Protein AF-A0A932SLL0-F1 (afdb_monomer_lite)

pLDDT: mean 91.58, std 8.5, range [48.88, 97.44]

Structure (mmCIF, N/CA/C/O backbone):
data_AF-A0A932SLL0-F1
#
_entry.id   AF-A0A932SLL0-F1
#
loop_
_atom_site.group_PDB
_atom_site.id
_atom_site.type_symbol
_atom_site.label_atom_id
_atom_site.label_alt_id
_atom_site.label_comp_id
_atom_site.label_asym_id
_atom_site.label_entity_id
_atom_site.label_seq_id
_atom_site.pdbx_PDB_ins_code
_atom_site.Cartn_x
_atom_site.Cartn_y
_atom_site.Cartn_z
_atom_site.occupancy
_atom_site.B_iso_or_equiv
_atom_site.auth_seq_id
_atom_site.auth_comp_id
_atom_site.auth_asym_id
_atom_site.auth_atom_id
_atom_site.pdbx_PDB_model_num
ATOM 1 N N . MET A 1 1 ? -1.793 -18.251 -21.801 1.00 64.12 1 MET A N 1
ATOM 2 C CA . MET A 1 1 ? -0.553 -17.831 -22.500 1.00 64.12 1 MET A CA 1
ATOM 3 C C . MET A 1 1 ? 0.608 -18.646 -21.960 1.00 64.12 1 MET A C 1
ATOM 5 O O . MET A 1 1 ? 0.693 -18.799 -20.747 1.00 64.12 1 MET A O 1
ATOM 9 N N . SER A 1 2 ? 1.471 -19.177 -22.825 1.00 87.88 2 SER A N 1
ATOM 10 C CA . SER A 1 2 ? 2.657 -19.931 -22.405 1.00 87.88 2 SER A CA 1
ATOM 11 C C . SER A 1 2 ? 3.683 -19.018 -21.710 1.00 87.88 2 SER A C 1
ATOM 13 O O . SER A 1 2 ? 3.736 -17.812 -21.970 1.00 87.88 2 SER A O 1
ATOM 15 N N . ALA A 1 3 ? 4.497 -19.580 -20.809 1.00 84.44 3 ALA A N 1
ATOM 16 C CA . ALA A 1 3 ? 5.583 -18.865 -20.128 1.00 84.44 3 ALA A CA 1
ATOM 17 C C . ALA A 1 3 ? 6.512 -18.076 -2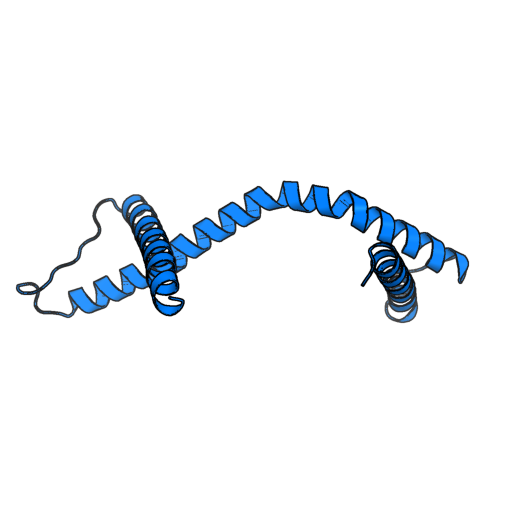1.083 1.00 84.44 3 ALA A C 1
ATOM 19 O O . ALA A 1 3 ? 6.737 -16.892 -20.814 1.00 84.44 3 ALA A O 1
ATOM 20 N N . PRO A 1 4 ? 6.982 -18.638 -22.219 1.00 86.81 4 PRO A N 1
ATOM 21 C CA . PRO A 1 4 ? 7.807 -17.890 -23.171 1.00 86.81 4 PRO A CA 1
ATOM 22 C C . PRO A 1 4 ? 7.065 -16.709 -23.809 1.00 86.81 4 PRO A C 1
ATOM 24 O O . PRO A 1 4 ? 7.617 -15.613 -23.884 1.00 86.81 4 PRO A O 1
ATOM 27 N N . ALA A 1 5 ? 5.789 -16.872 -24.180 1.00 90.81 5 ALA A N 1
ATOM 28 C CA . ALA A 1 5 ? 5.002 -15.783 -24.762 1.00 90.81 5 ALA A CA 1
ATOM 29 C C . ALA A 1 5 ? 4.865 -14.591 -23.799 1.00 90.81 5 ALA A C 1
ATOM 31 O O . ALA A 1 5 ? 4.949 -13.438 -24.215 1.00 90.81 5 ALA A O 1
ATOM 32 N N . ARG A 1 6 ? 4.723 -14.847 -22.490 1.00 89.56 6 ARG A N 1
ATOM 33 C CA . ARG A 1 6 ? 4.656 -13.784 -21.472 1.00 89.56 6 ARG A CA 1
ATOM 34 C C . ARG A 1 6 ? 5.964 -12.989 -21.374 1.00 89.56 6 ARG A C 1
ATOM 36 O O . ARG A 1 6 ? 5.909 -11.780 -21.154 1.00 89.56 6 ARG A O 1
ATOM 43 N N . ILE A 1 7 ? 7.116 -13.646 -21.514 1.00 90.38 7 ILE A N 1
ATOM 44 C CA . ILE A 1 7 ? 8.428 -12.979 -21.475 1.00 90.38 7 ILE A CA 1
ATOM 45 C C . ILE A 1 7 ? 8.608 -12.105 -22.715 1.00 90.38 7 ILE A C 1
ATOM 47 O O . ILE A 1 7 ? 8.979 -10.944 -22.575 1.00 90.38 7 ILE A O 1
ATOM 51 N N . ILE A 1 8 ? 8.262 -12.620 -23.897 1.00 93.19 8 ILE A N 1
ATOM 52 C CA . ILE A 1 8 ? 8.356 -11.869 -25.157 1.00 93.19 8 ILE A CA 1
ATOM 53 C C . ILE A 1 8 ? 7.465 -10.625 -25.115 1.00 93.19 8 ILE A C 1
ATOM 55 O O . ILE A 1 8 ? 7.927 -9.534 -25.433 1.00 93.19 8 ILE A O 1
ATOM 59 N N . VAL A 1 9 ? 6.217 -10.751 -24.652 1.00 94.25 9 VAL A N 1
ATOM 60 C CA . VAL A 1 9 ? 5.311 -9.598 -24.523 1.00 94.25 9 VAL A CA 1
ATOM 61 C C . VAL A 1 9 ? 5.888 -8.550 -23.571 1.00 94.25 9 VAL A C 1
ATOM 63 O O . VAL A 1 9 ? 5.908 -7.371 -23.906 1.00 94.25 9 VAL A O 1
ATOM 66 N N . ARG A 1 10 ? 6.409 -8.955 -22.405 1.00 93.06 10 ARG A N 1
ATOM 67 C CA . ARG A 1 10 ? 7.053 -8.018 -21.466 1.00 93.06 10 ARG A CA 1
ATOM 68 C C . ARG A 1 10 ? 8.269 -7.335 -22.075 1.00 93.06 10 ARG A C 1
ATOM 70 O O . ARG A 1 10 ? 8.453 -6.145 -21.855 1.00 93.06 10 ARG A O 1
ATOM 77 N N . PHE A 1 11 ? 9.069 -8.081 -22.826 1.00 95.81 11 PHE A N 1
ATOM 78 C CA . PHE A 1 11 ? 10.222 -7.545 -23.524 1.00 95.81 11 PHE A CA 1
ATOM 79 C C . PHE A 1 11 ? 9.823 -6.473 -24.534 1.00 95.81 11 PHE A C 1
ATOM 81 O O . PHE A 1 11 ? 10.298 -5.345 -24.432 1.00 95.81 11 PHE A O 1
ATOM 88 N N . VAL A 1 12 ? 8.888 -6.784 -25.431 1.00 96.69 12 VAL A N 1
ATOM 89 C CA . VAL A 1 12 ? 8.387 -5.824 -26.423 1.00 96.69 12 VAL A CA 1
ATOM 90 C C . VAL A 1 12 ? 7.804 -4.588 -25.736 1.00 96.69 12 VAL A C 1
ATOM 92 O O . VAL A 1 12 ? 8.129 -3.470 -26.124 1.00 96.69 12 VAL A O 1
ATOM 95 N N . LEU A 1 13 ? 7.017 -4.765 -24.670 1.00 96.88 13 LEU A N 1
ATOM 96 C CA . LEU A 1 13 ? 6.471 -3.646 -23.897 1.00 96.88 13 LEU A CA 1
ATOM 97 C C . LEU A 1 13 ? 7.564 -2.782 -23.257 1.00 96.88 13 LEU A C 1
ATOM 99 O O . LEU A 1 13 ? 7.445 -1.564 -23.287 1.00 96.88 13 LEU A O 1
ATOM 103 N N . ASN A 1 14 ? 8.632 -3.374 -22.714 1.00 96.75 14 ASN A N 1
ATOM 104 C CA . ASN A 1 14 ? 9.741 -2.609 -22.138 1.00 96.75 14 ASN A CA 1
ATOM 105 C C . ASN A 1 14 ? 10.535 -1.856 -23.213 1.00 96.75 14 ASN A C 1
ATOM 107 O O . ASN A 1 14 ? 10.916 -0.714 -22.984 1.00 96.75 14 ASN A O 1
ATOM 111 N N . VAL A 1 15 ? 10.755 -2.450 -24.390 1.00 96.50 15 VAL A N 1
ATOM 112 C CA . VAL A 1 15 ? 11.400 -1.756 -25.521 1.00 96.50 15 VAL A CA 1
ATOM 113 C C . VAL A 1 15 ? 10.553 -0.562 -25.969 1.00 96.50 15 VAL A C 1
ATOM 115 O O . VAL A 1 15 ? 11.075 0.545 -26.094 1.00 96.50 15 VAL A O 1
ATOM 118 N N . LEU A 1 16 ? 9.241 -0.760 -26.146 1.00 96.81 16 LEU A N 1
ATOM 119 C CA . LEU A 1 16 ? 8.307 0.312 -26.505 1.00 96.81 16 LEU A CA 1
ATOM 120 C C . LEU A 1 16 ? 8.218 1.392 -25.422 1.00 96.81 16 LEU A C 1
ATOM 122 O O . LEU A 1 16 ? 8.128 2.569 -25.753 1.00 96.81 16 LEU A O 1
ATOM 126 N N . LEU A 1 17 ? 8.278 1.009 -24.144 1.00 96.06 17 LEU A N 1
ATOM 127 C CA . LEU A 1 17 ? 8.314 1.944 -23.022 1.00 96.06 17 LEU A CA 1
ATOM 128 C C . LEU A 1 17 ? 9.556 2.836 -23.099 1.00 96.06 17 LEU A C 1
ATOM 130 O O . LEU A 1 17 ? 9.419 4.050 -23.048 1.00 96.06 17 LEU A O 1
ATOM 134 N N . VAL A 1 18 ? 10.753 2.260 -23.247 1.00 96.19 18 VAL A N 1
ATOM 135 C CA . VAL A 1 18 ? 12.001 3.044 -23.315 1.00 96.19 18 VAL A CA 1
ATOM 136 C C . VAL A 1 18 ? 11.995 3.955 -24.541 1.00 96.19 18 VAL A C 1
ATOM 138 O O . VAL A 1 18 ? 12.357 5.123 -24.430 1.00 96.19 18 VAL A O 1
ATOM 141 N N . TRP A 1 19 ? 11.533 3.454 -25.688 1.00 95.94 19 TRP A N 1
ATOM 142 C CA . TRP A 1 19 ? 11.372 4.267 -26.892 1.00 95.94 19 TRP A CA 1
ATOM 143 C C . TRP A 1 19 ? 10.388 5.429 -26.681 1.00 95.94 19 TRP A C 1
ATOM 145 O O . TRP A 1 19 ? 10.702 6.571 -27.015 1.00 95.94 19 TRP A O 1
ATOM 155 N N . GLY A 1 20 ? 9.229 5.165 -26.072 1.00 95.81 20 GLY A N 1
ATOM 156 C CA . GLY A 1 20 ? 8.228 6.186 -25.768 1.00 95.81 20 GLY A CA 1
ATOM 157 C C . GLY A 1 20 ? 8.739 7.226 -24.771 1.00 95.81 20 GLY A C 1
ATOM 158 O O . GLY A 1 20 ? 8.551 8.420 -24.987 1.00 95.81 20 GLY A O 1
ATOM 159 N N . LEU A 1 21 ? 9.444 6.794 -23.723 1.00 96.06 21 LEU A N 1
ATOM 160 C CA . LEU A 1 21 ? 10.072 7.693 -22.754 1.00 96.06 21 LEU A CA 1
ATOM 161 C C . LEU A 1 21 ? 11.120 8.585 -23.424 1.00 96.06 21 LEU A C 1
ATOM 163 O O . LEU A 1 21 ? 11.087 9.792 -23.229 1.00 96.06 21 LEU A O 1
ATOM 167 N N . ALA A 1 22 ? 11.990 8.026 -24.265 1.00 95.31 22 ALA A N 1
ATOM 168 C CA . ALA A 1 22 ? 12.998 8.815 -24.968 1.00 95.31 22 ALA A CA 1
ATOM 169 C C . ALA A 1 22 ? 12.397 9.792 -25.994 1.00 95.31 22 ALA A C 1
ATOM 171 O O . ALA A 1 22 ? 12.966 10.849 -26.249 1.00 95.31 22 ALA A O 1
ATOM 172 N N . THR A 1 23 ? 11.248 9.449 -26.585 1.00 93.88 23 THR A N 1
ATOM 173 C CA . THR A 1 23 ? 10.606 10.268 -27.626 1.00 93.88 23 THR A CA 1
ATOM 174 C C . THR A 1 23 ? 9.758 11.396 -27.040 1.00 93.88 23 THR A C 1
ATOM 176 O O . THR A 1 23 ? 9.804 12.515 -27.539 1.00 93.88 23 THR A O 1
ATOM 179 N N . TYR A 1 24 ? 8.964 11.112 -26.004 1.00 95.44 24 TYR A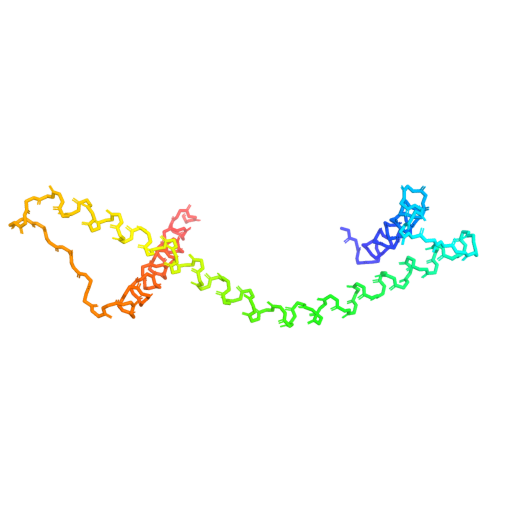 N 1
ATOM 180 C CA . TYR A 1 24 ? 8.003 12.074 -25.448 1.00 95.44 24 TYR A CA 1
ATOM 181 C C . TYR A 1 24 ? 8.508 12.782 -24.187 1.00 95.44 24 TYR A C 1
ATOM 183 O O . TYR A 1 24 ? 7.997 13.846 -23.849 1.00 95.44 24 TYR A O 1
ATOM 191 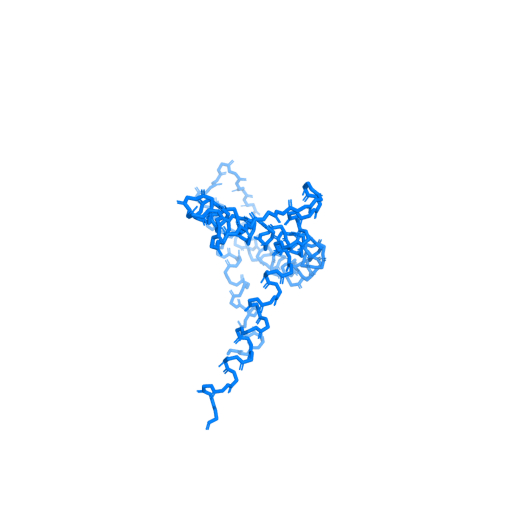N N . LEU A 1 25 ? 9.478 12.199 -23.478 1.00 95.06 25 LEU A N 1
ATOM 192 C CA . LEU A 1 25 ? 10.078 12.737 -22.253 1.00 95.06 25 LEU A CA 1
ATOM 193 C C . LEU A 1 25 ? 11.590 12.945 -22.460 1.00 95.06 25 LEU A C 1
ATOM 195 O O . LEU A 1 25 ? 12.402 12.599 -21.599 1.00 95.06 25 LEU A O 1
ATOM 199 N N . SER A 1 26 ? 11.971 13.524 -23.603 1.00 89.62 26 SER A N 1
ATOM 200 C CA . SER A 1 26 ? 13.372 13.756 -23.985 1.00 89.62 26 SER A CA 1
ATOM 201 C C . SER A 1 26 ? 14.154 14.613 -22.984 1.00 89.62 26 SER A C 1
ATOM 203 O O . SER A 1 26 ? 15.372 14.487 -22.897 1.00 89.62 26 SER A O 1
ATOM 205 N N . ASP A 1 27 ? 13.462 15.436 -22.192 1.00 93.88 27 ASP A N 1
ATOM 206 C CA . ASP A 1 27 ? 14.065 16.248 -21.126 1.00 93.88 27 ASP A CA 1
ATOM 207 C C . ASP A 1 27 ? 14.539 15.406 -19.926 1.00 93.88 27 ASP A C 1
ATOM 209 O O . ASP A 1 27 ? 15.374 15.852 -19.140 1.00 93.88 27 ASP A O 1
ATOM 213 N N . TYR A 1 28 ? 14.012 14.186 -19.773 1.00 93.00 28 TYR A N 1
ATOM 214 C CA . TYR A 1 28 ? 14.291 13.296 -18.640 1.00 93.00 28 TYR A CA 1
ATOM 215 C C . TYR A 1 28 ? 15.035 12.023 -19.041 1.00 93.00 28 TYR A C 1
ATOM 217 O O . TYR A 1 28 ? 15.763 11.456 -18.225 1.00 93.00 28 TYR A O 1
ATOM 225 N N . VAL A 1 29 ? 14.829 11.537 -20.267 1.00 92.12 29 VAL A N 1
ATOM 226 C CA . VAL A 1 29 ? 15.396 10.276 -20.750 1.00 92.12 29 VAL A CA 1
ATOM 227 C C . VAL A 1 29 ? 15.987 10.485 -22.136 1.00 92.12 29 VAL A C 1
ATOM 229 O O . VAL A 1 29 ? 15.261 10.649 -23.112 1.00 92.12 29 VAL A O 1
ATOM 232 N N . SER A 1 30 ? 17.312 10.407 -22.234 1.00 92.75 30 SER A N 1
ATOM 233 C CA . SER A 1 30 ? 18.027 10.333 -23.506 1.00 92.75 30 SER A CA 1
ATOM 234 C C . SER A 1 30 ? 18.570 8.921 -23.720 1.00 92.75 30 SER A C 1
ATOM 236 O O . SER A 1 30 ? 19.057 8.265 -22.798 1.00 92.75 30 SER A O 1
ATOM 238 N N . VAL A 1 31 ? 18.448 8.422 -24.951 1.00 93.06 31 VAL A N 1
ATOM 239 C CA . VAL A 1 31 ? 18.968 7.110 -25.348 1.00 93.06 31 VAL A CA 1
ATOM 240 C C . VAL A 1 31 ? 19.797 7.281 -26.611 1.00 93.06 31 VAL A C 1
ATOM 242 O O . VAL A 1 31 ? 19.278 7.636 -27.668 1.00 93.06 31 VAL A O 1
ATOM 245 N N . GLU A 1 32 ? 21.091 7.007 -26.494 1.00 91.69 32 GLU A N 1
ATOM 246 C CA . GLU A 1 32 ? 22.051 7.073 -27.594 1.00 91.69 32 GLU A CA 1
ATOM 247 C C . GLU A 1 32 ? 22.373 5.666 -28.113 1.00 91.69 32 GLU A C 1
ATOM 249 O O . GLU A 1 32 ? 22.374 4.696 -27.356 1.00 91.69 32 GLU A O 1
ATOM 254 N N . GLY A 1 33 ? 22.646 5.538 -29.416 1.00 89.44 33 GLY A N 1
ATOM 255 C CA . GLY A 1 33 ? 22.927 4.242 -30.060 1.00 89.44 33 GLY A CA 1
ATOM 256 C C . GLY A 1 33 ? 21.772 3.656 -30.885 1.00 89.44 33 GLY A C 1
ATOM 257 O O . GLY A 1 33 ? 21.824 2.492 -31.288 1.00 89.44 33 GLY A O 1
ATOM 258 N N . GLY A 1 34 ? 20.736 4.453 -31.168 1.00 91.38 34 GLY A N 1
ATOM 259 C CA . GLY A 1 34 ? 19.653 4.103 -32.092 1.00 91.38 34 GLY A CA 1
ATOM 260 C C . GLY A 1 34 ? 18.790 2.924 -31.627 1.00 91.38 34 GLY A C 1
ATOM 261 O O . GLY A 1 34 ? 18.626 2.677 -30.434 1.00 91.38 34 GLY A O 1
ATOM 262 N N . TRP A 1 35 ? 18.229 2.172 -32.580 1.00 92.38 35 TRP A N 1
ATOM 263 C CA . TRP A 1 35 ? 17.310 1.060 -32.290 1.00 92.38 35 TRP A CA 1
ATOM 264 C C . TRP A 1 35 ? 17.922 -0.054 -31.436 1.00 92.38 35 TRP A C 1
ATOM 266 O O . TRP A 1 35 ? 17.233 -0.630 -30.593 1.00 92.38 35 TRP A O 1
ATOM 276 N N . THR A 1 36 ? 19.220 -0.319 -31.591 1.00 95.44 36 THR A N 1
ATOM 277 C CA . THR A 1 36 ? 19.929 -1.330 -30.798 1.00 95.44 36 THR A CA 1
ATOM 278 C C . THR A 1 36 ? 19.919 -0.987 -29.308 1.00 95.44 36 THR A C 1
ATOM 280 O O . THR A 1 36 ? 19.714 -1.875 -28.482 1.00 95.44 36 THR A O 1
ATOM 283 N N . ALA A 1 37 ? 20.062 0.294 -28.951 1.00 95.56 37 ALA A N 1
ATOM 284 C CA . ALA A 1 37 ? 20.039 0.730 -27.558 1.00 95.56 37 ALA A CA 1
ATOM 285 C C . ALA A 1 37 ? 18.678 0.461 -26.895 1.00 95.56 37 ALA A C 1
ATOM 287 O O . ALA A 1 37 ? 18.629 -0.094 -25.797 1.00 95.56 37 ALA A O 1
ATOM 288 N N . PHE A 1 38 ? 17.567 0.739 -27.586 1.00 95.44 38 PHE A N 1
ATOM 289 C CA . PHE A 1 38 ? 16.219 0.448 -27.078 1.00 95.44 38 PHE A CA 1
ATOM 290 C C . PHE A 1 38 ? 15.996 -1.047 -26.824 1.00 95.44 38 PHE A C 1
ATOM 292 O O . PHE A 1 38 ? 15.439 -1.424 -25.792 1.00 95.44 38 PHE A O 1
ATOM 299 N N . VAL A 1 39 ? 16.467 -1.902 -27.735 1.00 96.56 39 VAL A N 1
ATOM 300 C CA . VAL A 1 39 ? 16.384 -3.367 -27.614 1.00 96.56 39 VAL A CA 1
ATOM 301 C C . VAL A 1 39 ? 17.194 -3.858 -26.412 1.00 96.56 39 VAL A C 1
ATOM 303 O O . VAL A 1 39 ? 16.679 -4.628 -25.600 1.00 96.56 39 VAL A O 1
ATOM 306 N N . VAL A 1 40 ? 18.436 -3.390 -26.255 1.00 96.94 40 VAL A N 1
ATOM 307 C CA . VAL A 1 40 ? 19.314 -3.792 -25.144 1.00 96.94 40 VAL A CA 1
ATOM 308 C C . VAL A 1 40 ? 18.757 -3.319 -23.801 1.00 96.94 40 VAL A C 1
ATOM 310 O O . VAL A 1 40 ? 18.631 -4.124 -22.877 1.00 96.94 40 VAL A O 1
ATOM 313 N N . ILE A 1 41 ? 18.357 -2.050 -23.687 1.00 96.50 41 ILE A N 1
ATOM 314 C CA . ILE A 1 41 ? 17.787 -1.507 -22.445 1.00 96.50 41 ILE A CA 1
ATOM 315 C C . ILE A 1 41 ? 16.469 -2.216 -22.115 1.00 96.50 41 ILE A C 1
ATOM 317 O O . ILE A 1 41 ? 16.264 -2.629 -20.974 1.00 96.50 41 ILE A O 1
ATOM 321 N N . GLY A 1 42 ? 15.596 -2.447 -23.100 1.00 96.12 42 GLY A N 1
ATOM 322 C CA . GLY A 1 42 ? 14.361 -3.206 -22.900 1.00 96.12 42 GLY A CA 1
ATOM 323 C C . GLY A 1 42 ? 14.609 -4.653 -22.448 1.00 96.12 42 GLY A C 1
ATOM 324 O O . GLY A 1 42 ? 13.875 -5.170 -21.598 1.00 96.12 42 GLY A O 1
ATOM 325 N N . ALA A 1 43 ? 15.670 -5.302 -22.940 1.00 96.06 43 ALA A N 1
ATOM 326 C CA . ALA A 1 43 ? 16.078 -6.640 -22.501 1.00 96.06 43 ALA A CA 1
ATOM 327 C C . ALA A 1 43 ? 16.549 -6.615 -21.046 1.00 96.06 43 ALA A C 1
ATOM 329 O O . ALA A 1 43 ? 16.071 -7.411 -20.232 1.00 96.06 43 ALA A O 1
ATOM 330 N N . LEU A 1 44 ? 17.414 -5.657 -20.701 1.00 96.12 44 LEU A N 1
ATOM 331 C CA . LEU A 1 44 ? 17.895 -5.454 -19.337 1.00 96.12 44 LEU A CA 1
ATOM 332 C C . LEU A 1 44 ? 16.737 -5.184 -18.378 1.00 96.12 44 LEU A C 1
ATOM 334 O O . LEU A 1 44 ? 16.633 -5.868 -17.367 1.00 96.12 44 LEU A O 1
ATOM 338 N N . LEU A 1 45 ? 15.807 -4.286 -18.712 1.00 95.62 45 LEU A N 1
ATOM 339 C CA . LEU A 1 45 ? 14.618 -4.025 -17.892 1.00 95.62 45 LEU A CA 1
ATOM 340 C C . LEU A 1 45 ? 13.757 -5.276 -17.705 1.00 95.62 45 LEU A C 1
ATOM 342 O O . LEU A 1 45 ? 13.226 -5.515 -16.620 1.00 95.62 45 LEU A O 1
ATOM 346 N N . THR A 1 46 ? 13.631 -6.107 -18.738 1.00 95.31 46 THR A N 1
ATOM 347 C CA . THR A 1 46 ? 12.875 -7.364 -18.649 1.00 95.31 46 THR A CA 1
ATOM 348 C C . THR A 1 46 ? 13.544 -8.356 -17.705 1.00 95.31 46 THR A C 1
ATOM 350 O O . THR A 1 46 ? 12.860 -8.952 -16.869 1.00 95.31 46 THR A O 1
ATOM 353 N N . LEU A 1 47 ? 14.869 -8.494 -17.791 1.00 94.81 47 LEU A N 1
ATOM 354 C CA . LEU A 1 47 ? 15.664 -9.337 -16.897 1.00 94.81 47 LEU A CA 1
ATOM 355 C C . LEU A 1 47 ? 15.638 -8.813 -15.459 1.00 94.81 47 LEU A C 1
ATOM 357 O O . LEU A 1 47 ? 15.355 -9.575 -14.535 1.00 94.81 47 LEU A O 1
ATOM 361 N N . MET A 1 48 ? 15.844 -7.509 -15.268 1.00 93.69 48 MET A N 1
ATOM 362 C CA . MET A 1 48 ? 15.760 -6.864 -13.959 1.00 93.69 48 MET A CA 1
ATOM 363 C C . MET A 1 48 ? 14.381 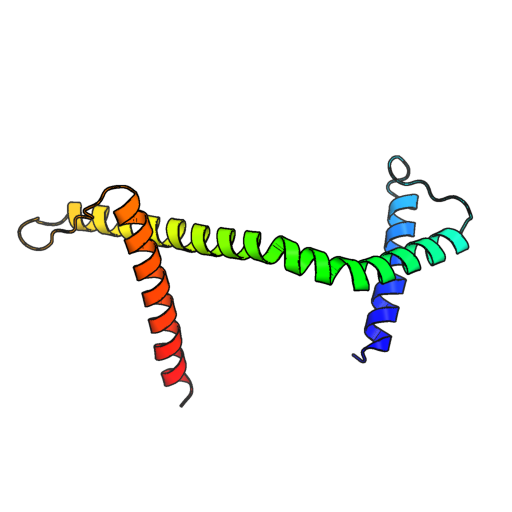-7.085 -13.343 1.00 93.69 48 MET A C 1
ATOM 365 O O . MET A 1 48 ? 14.282 -7.517 -12.202 1.00 93.69 48 MET A O 1
ATOM 369 N N . ASN A 1 49 ? 13.300 -6.926 -14.102 1.00 92.38 49 ASN A N 1
ATOM 370 C CA . ASN A 1 49 ? 11.954 -7.191 -13.596 1.00 92.38 49 ASN A CA 1
ATOM 371 C C . ASN A 1 49 ? 11.695 -8.670 -13.272 1.00 92.38 49 ASN A C 1
ATOM 373 O O . ASN A 1 49 ? 10.855 -8.963 -12.420 1.00 92.38 49 ASN A O 1
ATOM 377 N N . ALA A 1 50 ? 12.378 -9.607 -13.927 1.00 90.69 50 ALA A N 1
ATOM 378 C CA . ALA A 1 50 ? 12.270 -11.027 -13.605 1.00 90.69 50 ALA A CA 1
ATOM 379 C C . ALA A 1 50 ? 13.020 -11.389 -12.311 1.00 90.69 50 ALA A C 1
ATOM 381 O O . ALA A 1 50 ? 12.522 -12.209 -11.544 1.00 90.69 50 ALA A O 1
ATOM 382 N N . ILE A 1 51 ? 14.171 -10.758 -12.055 1.00 91.81 51 ILE A N 1
ATOM 383 C CA . ILE A 1 51 ? 15.078 -11.100 -10.944 1.00 91.81 51 ILE A CA 1
ATOM 384 C C . ILE A 1 51 ? 14.834 -10.225 -9.706 1.00 91.81 51 ILE A C 1
ATOM 386 O O . ILE A 1 51 ? 14.713 -10.725 -8.590 1.00 91.81 51 ILE A O 1
ATOM 390 N N . VAL A 1 52 ? 14.731 -8.910 -9.895 1.00 92.75 52 VAL A N 1
ATOM 391 C CA . VAL A 1 52 ? 14.627 -7.914 -8.820 1.00 92.75 52 VAL A CA 1
ATOM 392 C C . VAL A 1 52 ? 13.223 -7.891 -8.224 1.00 92.75 52 VAL A C 1
ATOM 394 O O . VAL A 1 52 ? 13.066 -7.744 -7.015 1.00 92.75 52 VAL A O 1
ATOM 397 N N . ARG A 1 53 ? 12.171 -8.078 -9.033 1.00 89.62 53 ARG A N 1
ATOM 398 C CA . ARG A 1 53 ? 10.783 -8.000 -8.543 1.00 89.62 53 ARG A CA 1
ATOM 399 C C . ARG A 1 53 ? 10.445 -9.041 -7.462 1.00 89.62 53 ARG A C 1
ATOM 401 O O . ARG A 1 53 ? 9.783 -8.656 -6.495 1.00 89.62 53 ARG A O 1
ATOM 408 N N . PRO A 1 54 ? 10.867 -10.317 -7.563 1.00 88.12 54 PRO A N 1
ATOM 409 C CA . PRO A 1 54 ? 10.745 -11.274 -6.462 1.00 88.12 54 PRO A CA 1
ATOM 410 C C . PRO A 1 54 ? 11.418 -10.793 -5.171 1.00 88.12 54 PRO A C 1
ATOM 412 O O . PRO A 1 54 ? 10.797 -10.837 -4.111 1.00 88.12 54 PRO A O 1
ATOM 415 N N . LEU A 1 55 ? 12.638 -10.255 -5.267 1.00 92.00 55 LEU A N 1
ATOM 416 C CA . LEU A 1 55 ? 13.384 -9.749 -4.112 1.00 92.00 55 LEU A CA 1
ATOM 417 C C . LEU A 1 55 ? 12.688 -8.543 -3.468 1.00 92.00 55 LEU A C 1
ATOM 419 O O . LEU A 1 55 ? 12.479 -8.519 -2.258 1.00 92.00 55 LEU A O 1
ATOM 423 N N . LEU A 1 56 ? 12.241 -7.580 -4.276 1.00 91.06 56 LEU A N 1
ATOM 424 C CA . LEU A 1 56 ? 11.455 -6.443 -3.792 1.00 91.06 56 LEU A CA 1
ATOM 425 C C . LEU A 1 56 ? 10.148 -6.894 -3.142 1.00 91.06 56 LEU A C 1
ATOM 427 O O . LEU A 1 56 ? 9.715 -6.305 -2.158 1.00 91.06 56 LEU A O 1
ATOM 431 N N . THR A 1 57 ? 9.512 -7.946 -3.660 1.00 90.50 57 THR A N 1
ATOM 432 C CA . THR A 1 57 ? 8.292 -8.492 -3.048 1.00 90.50 57 THR A CA 1
ATOM 433 C C . THR A 1 57 ? 8.586 -9.057 -1.661 1.00 90.50 57 THR A C 1
ATOM 435 O O . THR A 1 57 ? 7.806 -8.814 -0.748 1.00 90.50 57 THR A O 1
ATOM 438 N N . LEU A 1 58 ? 9.722 -9.731 -1.473 1.00 90.56 58 LEU A N 1
ATOM 439 C CA . LEU A 1 58 ? 10.141 -10.240 -0.166 1.00 90.56 58 LEU A CA 1
ATOM 440 C C . LEU A 1 58 ? 10.441 -9.104 0.823 1.00 90.56 58 LEU A C 1
ATOM 442 O O . LEU A 1 58 ? 9.979 -9.142 1.958 1.00 90.56 58 LEU A O 1
ATOM 446 N N . ILE A 1 59 ? 11.144 -8.062 0.376 1.00 92.62 59 ILE A N 1
ATOM 447 C CA . ILE A 1 59 ? 11.480 -6.893 1.207 1.00 92.62 59 ILE A CA 1
ATOM 448 C C . ILE A 1 59 ? 10.233 -6.066 1.547 1.00 92.62 59 ILE A C 1
ATOM 450 O O . ILE A 1 59 ? 10.119 -5.525 2.643 1.00 92.62 59 ILE A O 1
ATOM 454 N N . THR A 1 60 ? 9.274 -5.966 0.624 1.00 93.62 60 THR A N 1
ATOM 455 C CA . THR A 1 60 ? 8.024 -5.218 0.842 1.00 93.62 60 THR A CA 1
ATOM 456 C C . THR A 1 60 ? 6.955 -6.031 1.568 1.00 93.62 60 THR A C 1
ATOM 458 O O . THR A 1 60 ? 5.960 -5.454 2.003 1.00 93.62 60 THR A O 1
ATOM 461 N N . LEU A 1 61 ? 7.134 -7.344 1.740 1.00 93.81 61 LEU A N 1
ATOM 462 C CA . LEU A 1 61 ? 6.177 -8.208 2.432 1.00 93.81 61 LEU A CA 1
ATOM 463 C C . LEU A 1 61 ? 5.938 -7.773 3.889 1.00 93.81 61 LEU A C 1
ATOM 465 O O . LEU A 1 61 ? 4.769 -7.600 4.237 1.00 93.81 61 LEU A O 1
ATOM 469 N N . PRO A 1 62 ? 6.965 -7.501 4.722 1.00 91.94 62 PRO A N 1
ATOM 470 C CA . PRO A 1 62 ? 6.761 -6.973 6.072 1.00 91.94 62 PRO A CA 1
ATOM 471 C C . PRO A 1 62 ? 5.965 -5.666 6.076 1.00 91.94 62 PRO A C 1
ATOM 473 O O . PRO A 1 62 ? 5.026 -5.511 6.852 1.00 91.94 62 PRO A O 1
ATOM 476 N N . LEU A 1 63 ? 6.280 -4.751 5.156 1.00 94.38 63 LEU A N 1
ATOM 477 C CA . LEU A 1 63 ? 5.570 -3.479 5.035 1.00 94.38 63 LEU A CA 1
ATOM 478 C C . LEU A 1 63 ? 4.098 -3.683 4.652 1.00 94.38 63 LEU A C 1
ATOM 480 O O . LEU A 1 63 ? 3.219 -3.031 5.209 1.00 94.38 63 LEU A O 1
ATOM 484 N N . ARG A 1 64 ? 3.809 -4.618 3.739 1.00 93.69 64 ARG A N 1
ATOM 485 C CA . ARG A 1 64 ? 2.433 -4.980 3.363 1.00 93.69 64 ARG A CA 1
ATOM 486 C C . ARG A 1 64 ? 1.664 -5.602 4.525 1.00 93.69 64 ARG A C 1
ATOM 488 O O . ARG A 1 64 ? 0.492 -5.277 4.702 1.00 93.69 64 ARG A O 1
ATOM 495 N N . LEU A 1 65 ? 2.302 -6.462 5.319 1.00 93.69 65 LEU A N 1
ATOM 496 C CA . LEU A 1 65 ? 1.687 -7.035 6.519 1.00 93.69 65 LEU A CA 1
ATOM 497 C C . LEU A 1 65 ? 1.355 -5.944 7.541 1.00 93.69 65 LEU A C 1
ATOM 499 O O . LEU A 1 65 ? 0.227 -5.896 8.026 1.00 93.69 65 LEU A O 1
ATOM 503 N N . LEU A 1 66 ? 2.289 -5.025 7.800 1.00 94.94 66 LEU A N 1
ATOM 504 C CA . LEU A 1 66 ? 2.054 -3.887 8.692 1.00 94.94 66 LEU A CA 1
ATOM 505 C C . LEU A 1 66 ? 0.920 -2.991 8.191 1.00 94.94 66 LEU A C 1
ATOM 507 O O . LEU A 1 66 ? 0.037 -2.644 8.971 1.00 94.94 66 LEU A O 1
ATOM 511 N N . ALA A 1 67 ? 0.896 -2.670 6.895 1.00 95.62 67 ALA A N 1
ATOM 512 C CA . ALA A 1 67 ? -0.190 -1.901 6.296 1.00 95.62 67 ALA A CA 1
ATOM 513 C C . ALA A 1 67 ? -1.541 -2.613 6.463 1.00 95.62 67 ALA A C 1
ATOM 515 O O . ALA A 1 67 ? -2.521 -1.977 6.833 1.00 95.62 67 ALA A O 1
ATOM 516 N N . THR A 1 68 ? -1.582 -3.936 6.275 1.00 94.12 68 THR A N 1
ATOM 517 C CA . THR A 1 68 ? -2.804 -4.739 6.449 1.00 94.12 68 THR A CA 1
ATOM 518 C C . THR A 1 68 ? -3.308 -4.681 7.892 1.00 94.12 68 THR A C 1
ATOM 520 O O . THR A 1 68 ? -4.476 -4.375 8.119 1.00 94.12 68 THR A O 1
ATOM 523 N N . ILE A 1 69 ? -2.431 -4.923 8.872 1.00 94.50 69 ILE A N 1
ATOM 524 C CA . ILE A 1 69 ? -2.767 -4.859 10.304 1.00 94.50 69 ILE A CA 1
ATOM 525 C C . ILE A 1 69 ? -3.268 -3.459 10.668 1.00 94.50 69 ILE A C 1
ATOM 527 O O . ILE A 1 69 ? -4.307 -3.320 11.311 1.00 94.50 69 ILE A O 1
ATOM 531 N N . LEU A 1 70 ? -2.570 -2.419 10.210 1.00 95.81 70 LEU A N 1
ATOM 532 C CA . LEU A 1 70 ? -2.948 -1.034 10.467 1.00 95.81 70 LEU A CA 1
ATOM 533 C C . LEU A 1 70 ? -4.320 -0.700 9.866 1.00 95.81 70 LEU A C 1
ATOM 535 O O . LEU A 1 70 ? -5.150 -0.096 10.540 1.00 95.81 70 LEU A O 1
ATOM 539 N N . THR A 1 71 ? -4.595 -1.129 8.632 1.00 95.94 71 THR A N 1
ATOM 540 C CA . THR A 1 71 ? -5.912 -0.953 8.006 1.00 95.94 71 THR A CA 1
ATOM 541 C C . THR A 1 71 ? -7.009 -1.662 8.797 1.00 95.94 71 THR A C 1
ATOM 543 O O . THR A 1 71 ? -8.060 -1.067 9.028 1.00 95.94 71 THR A O 1
ATOM 546 N N . VAL A 1 72 ? -6.771 -2.895 9.258 1.00 95.38 72 VAL A N 1
ATOM 547 C CA . VAL A 1 72 ? -7.731 -3.634 10.096 1.00 95.38 72 VAL A CA 1
ATOM 548 C C . VAL A 1 72 ? -8.026 -2.868 11.387 1.00 95.38 72 VAL A C 1
ATOM 550 O O . VAL A 1 72 ? -9.199 -2.696 11.720 1.00 95.38 72 VAL A O 1
ATOM 553 N N . VAL A 1 73 ? -6.998 -2.363 12.074 1.00 96.75 73 VAL A N 1
ATOM 554 C CA . VAL A 1 73 ? -7.147 -1.576 13.311 1.00 96.75 73 VAL A CA 1
ATOM 555 C C . VAL A 1 73 ? -7.942 -0.298 13.066 1.00 96.75 73 VAL A C 1
ATOM 557 O O . VAL A 1 73 ? -8.891 -0.025 13.793 1.00 96.75 73 VAL A O 1
ATOM 560 N N . ILE A 1 74 ? -7.593 0.476 12.037 1.00 97.44 74 ILE A N 1
ATOM 561 C CA . ILE A 1 74 ? -8.253 1.758 11.753 1.00 97.44 74 ILE A CA 1
ATOM 562 C C . ILE A 1 74 ? -9.726 1.533 11.416 1.00 97.44 74 ILE A C 1
ATOM 564 O O . ILE A 1 74 ? -10.597 2.151 12.021 1.00 97.44 74 ILE A O 1
ATOM 568 N N . VAL A 1 75 ? -10.018 0.628 10.480 1.00 96.31 75 VAL A N 1
ATOM 569 C CA . VAL A 1 75 ? -11.389 0.405 10.009 1.00 96.31 75 VAL A CA 1
ATOM 570 C C . VAL A 1 75 ? -12.262 -0.152 11.132 1.00 96.31 75 VAL A C 1
ATOM 572 O O . VAL A 1 75 ? -13.305 0.424 11.436 1.00 96.31 75 VAL A O 1
ATOM 575 N N . ASN A 1 76 ? -11.832 -1.227 11.799 1.00 96.19 76 ASN A N 1
ATOM 576 C CA . ASN A 1 76 ? -12.622 -1.823 12.882 1.00 96.19 76 ASN A CA 1
ATOM 577 C C . ASN A 1 76 ? -12.659 -0.929 14.129 1.00 96.19 76 ASN A C 1
ATOM 579 O O . ASN A 1 76 ? -13.654 -0.932 14.847 1.00 96.19 76 ASN A O 1
ATOM 583 N N . GLY A 1 77 ? -11.620 -0.129 14.373 1.00 96.00 77 GLY A N 1
ATOM 584 C CA . GLY A 1 77 ? -11.601 0.878 15.432 1.00 96.00 77 GLY A CA 1
ATOM 585 C C . GLY A 1 77 ? -12.635 1.977 15.198 1.00 96.00 77 GLY A C 1
ATOM 586 O O . GLY A 1 77 ? -13.374 2.313 16.118 1.00 96.00 77 GLY A O 1
ATOM 587 N N . ILE A 1 78 ? -12.758 2.477 13.964 1.00 97.12 78 ILE A N 1
ATOM 588 C CA . ILE A 1 78 ? -13.812 3.432 13.590 1.00 97.12 78 ILE A CA 1
ATOM 589 C C . ILE A 1 78 ? -15.194 2.796 13.766 1.00 97.12 78 ILE A C 1
ATOM 591 O O . ILE A 1 78 ? -16.075 3.429 14.342 1.00 97.12 78 ILE A O 1
ATOM 595 N N . PHE A 1 79 ? -15.386 1.544 13.338 1.00 95.56 79 PHE A N 1
ATOM 596 C CA . PHE A 1 79 ? -16.649 0.833 13.564 1.00 95.56 79 PHE A CA 1
ATOM 597 C C . PHE A 1 79 ? -16.992 0.723 15.052 1.00 95.56 79 PHE A C 1
ATOM 599 O O . PHE A 1 79 ? -18.106 1.056 15.444 1.00 95.56 79 PHE A O 1
ATOM 606 N N . LEU A 1 80 ? -16.038 0.314 15.890 1.00 95.75 80 LEU A N 1
ATOM 607 C CA . LEU A 1 80 ? -16.221 0.253 17.341 1.00 95.75 80 LEU A CA 1
ATOM 608 C C . LEU A 1 80 ? -16.558 1.624 17.932 1.00 95.75 80 LEU A C 1
ATOM 610 O O . LEU A 1 80 ? -17.447 1.727 18.773 1.00 95.75 80 LEU A O 1
ATOM 614 N N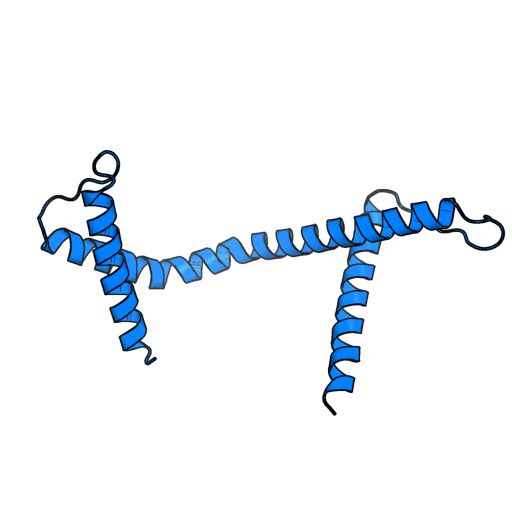 . TRP A 1 81 ? -15.887 2.677 17.470 1.00 95.88 81 TRP A N 1
ATOM 615 C CA . TRP A 1 81 ? -16.134 4.040 17.925 1.00 95.88 81 TRP A CA 1
ATOM 616 C C . TRP A 1 81 ? -17.537 4.523 17.568 1.00 95.88 81 TRP A C 1
ATOM 618 O O . TRP A 1 81 ? -18.240 5.032 18.440 1.00 95.88 81 TRP A O 1
ATOM 628 N N . LEU A 1 82 ? -17.983 4.287 16.334 1.00 96.69 82 LEU A N 1
ATOM 629 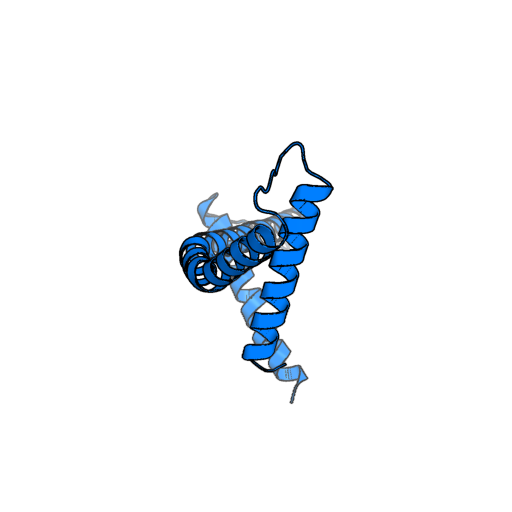C CA . LEU A 1 82 ? -19.352 4.584 15.913 1.00 96.69 82 LEU A CA 1
ATOM 630 C C . LEU A 1 82 ? -20.377 3.803 16.743 1.00 96.69 82 LEU A C 1
ATOM 632 O O . LEU A 1 82 ? -21.370 4.379 17.181 1.00 96.69 82 LEU A O 1
ATOM 636 N N . THR A 1 83 ? -20.123 2.525 17.025 1.00 95.31 83 THR A N 1
ATOM 637 C CA . THR A 1 83 ? -21.003 1.715 17.879 1.00 95.31 83 THR A CA 1
ATOM 638 C C . THR A 1 83 ? -21.102 2.289 19.291 1.00 95.31 83 THR A C 1
ATOM 640 O O . THR A 1 83 ? -22.204 2.381 19.824 1.00 95.31 83 THR A O 1
ATOM 643 N N . ILE A 1 84 ? -19.992 2.732 19.891 1.00 94.81 84 ILE A N 1
ATOM 644 C CA . ILE A 1 84 ? -20.012 3.383 21.212 1.00 94.81 84 ILE A CA 1
ATOM 645 C C . ILE A 1 84 ? -20.793 4.694 21.171 1.00 94.81 84 ILE A C 1
ATOM 647 O O . ILE A 1 84 ? -21.556 4.957 22.095 1.00 94.81 84 ILE A O 1
ATOM 651 N N . LEU A 1 85 ? -20.642 5.503 20.117 1.00 95.06 85 LEU A N 1
ATOM 652 C CA . LEU A 1 85 ? -21.419 6.737 19.966 1.00 95.06 85 LEU A CA 1
ATOM 653 C C . LEU A 1 85 ? -22.922 6.459 19.906 1.00 95.06 85 LEU A C 1
ATOM 655 O O . LEU A 1 85 ? -23.698 7.156 20.555 1.00 95.06 85 LEU A O 1
ATOM 659 N N . ILE A 1 86 ? -23.328 5.433 19.155 1.00 95.38 86 ILE A N 1
ATOM 660 C CA . ILE A 1 86 ? -24.735 5.042 19.038 1.00 95.38 86 ILE A CA 1
ATOM 661 C C . ILE A 1 86 ? -25.254 4.523 20.382 1.00 95.38 86 ILE A C 1
ATOM 663 O O . ILE A 1 86 ? -26.287 4.992 20.849 1.00 95.38 86 ILE A O 1
ATOM 667 N N . VAL A 1 87 ? -24.527 3.609 21.033 1.00 95.00 87 VAL A N 1
ATOM 668 C CA . VAL A 1 87 ? -24.909 3.062 22.347 1.00 95.00 87 VAL A CA 1
ATOM 669 C C . VAL A 1 87 ? -24.960 4.159 23.411 1.00 95.00 87 VAL A C 1
ATOM 671 O O . VAL A 1 87 ? -25.866 4.167 24.234 1.00 95.00 87 VAL A O 1
ATOM 674 N N . GLY A 1 88 ? -24.039 5.122 23.374 1.00 92.06 88 GLY A N 1
ATOM 675 C CA . GLY A 1 88 ? -24.015 6.253 24.301 1.00 92.06 88 GLY A CA 1
ATOM 676 C C . GLY A 1 88 ? -25.202 7.211 24.156 1.00 92.06 88 GLY A C 1
ATOM 677 O O . GLY A 1 88 ? -25.486 7.956 25.089 1.00 92.06 88 GLY A O 1
ATOM 678 N N . ALA A 1 89 ? -25.904 7.187 23.020 1.00 91.94 89 ALA A N 1
ATOM 679 C CA . ALA A 1 89 ? -27.147 7.929 22.816 1.00 91.94 89 ALA A CA 1
ATOM 680 C C . ALA A 1 89 ? -28.399 7.159 23.286 1.00 91.94 89 ALA A C 1
ATOM 682 O O . ALA A 1 89 ? -29.495 7.719 23.279 1.00 91.94 89 ALA A O 1
ATOM 683 N N . MET A 1 90 ? -28.260 5.884 23.663 1.00 93.56 90 MET A N 1
ATOM 684 C CA . MET A 1 90 ? -29.353 5.053 24.175 1.00 93.56 90 MET A CA 1
ATOM 685 C C . MET A 1 90 ? -29.506 5.203 25.694 1.00 93.56 90 MET A C 1
ATOM 687 O O . MET A 1 90 ? -28.633 5.742 26.373 1.00 93.56 90 MET A O 1
ATOM 691 N N . ASP A 1 91 ? -30.626 4.711 26.234 1.00 89.94 91 ASP A N 1
ATOM 692 C CA . ASP A 1 91 ? -30.837 4.684 27.681 1.00 89.94 91 ASP A CA 1
ATOM 693 C C . ASP A 1 91 ? -29.766 3.792 28.350 1.00 89.94 91 ASP A C 1
ATOM 695 O O . ASP A 1 91 ? -29.691 2.590 28.053 1.00 89.94 91 ASP A O 1
ATOM 699 N N . PRO A 1 92 ? -28.942 4.347 29.259 1.00 86.88 92 PRO A N 1
ATOM 700 C CA . PRO A 1 92 ? -27.842 3.623 29.890 1.00 86.88 92 PRO A CA 1
ATOM 701 C C . PRO A 1 92 ? -28.308 2.468 30.784 1.00 86.88 92 PRO A C 1
ATOM 703 O O . PRO A 1 92 ? -27.500 1.603 31.123 1.00 86.88 92 PRO A O 1
ATOM 706 N N . THR A 1 93 ? -29.588 2.422 31.165 1.00 87.06 93 THR A N 1
ATOM 707 C CA . THR A 1 93 ? -30.163 1.290 31.906 1.00 87.06 93 THR A CA 1
ATOM 708 C C . THR A 1 93 ? -30.386 0.055 31.029 1.00 87.06 93 THR A C 1
ATOM 710 O O . THR A 1 93 ? -30.471 -1.053 31.557 1.00 87.06 93 THR A O 1
ATOM 713 N N . VAL A 1 94 ? -30.438 0.223 29.701 1.00 88.31 94 VAL A N 1
ATOM 714 C CA . VAL A 1 94 ? -30.702 -0.859 28.740 1.00 88.31 94 VAL A CA 1
ATOM 715 C C . VAL A 1 94 ? -29.405 -1.389 28.130 1.00 88.31 94 VAL A C 1
ATOM 717 O O . VAL A 1 94 ? -29.201 -2.601 28.091 1.00 88.31 94 VAL A O 1
ATOM 720 N N . VAL A 1 95 ? -28.520 -0.504 27.655 1.00 87.94 95 VAL A N 1
ATOM 721 C CA . VAL A 1 95 ? -27.250 -0.894 27.018 1.00 87.94 95 VAL A CA 1
ATOM 722 C C . VAL A 1 95 ? -26.146 0.088 27.396 1.00 87.94 95 VAL A C 1
ATOM 724 O O . VAL A 1 95 ? -26.292 1.295 27.231 1.00 87.94 95 VAL A O 1
ATOM 727 N N . SER A 1 96 ? -25.001 -0.432 27.840 1.00 87.75 96 SER A N 1
ATOM 728 C CA . SER A 1 96 ? -23.771 0.348 27.985 1.00 87.75 96 SER A CA 1
ATOM 729 C C . SER A 1 96 ? -22.594 -0.397 27.358 1.00 87.75 96 SER A C 1
ATOM 731 O O . SER A 1 96 ? -22.464 -1.614 27.488 1.00 87.75 96 SER A O 1
ATOM 733 N N . LEU A 1 97 ? -21.743 0.337 26.640 1.00 88.81 97 LEU A N 1
ATOM 734 C CA . LEU A 1 97 ? -20.545 -0.193 25.994 1.00 88.81 97 LEU A CA 1
ATOM 735 C C . LEU A 1 97 ? -19.375 0.735 26.305 1.00 88.81 97 LEU A C 1
ATOM 737 O O . LEU A 1 97 ? -19.388 1.909 25.941 1.00 88.81 97 LEU A O 1
ATOM 741 N N . GLN A 1 98 ? -18.356 0.201 26.971 1.00 89.56 98 GLN A N 1
ATOM 742 C CA . GLN A 1 98 ? -17.130 0.926 27.288 1.00 89.56 98 GLN A CA 1
ATOM 743 C C . GLN A 1 98 ? -15.922 0.051 26.970 1.00 89.56 98 GLN A C 1
ATOM 745 O O . GLN A 1 98 ? -15.899 -1.138 27.288 1.00 89.56 98 GLN A O 1
ATOM 750 N N . ILE A 1 99 ? -14.909 0.647 26.341 1.00 90.94 99 ILE A N 1
ATOM 751 C CA . ILE A 1 99 ? -13.636 -0.021 26.063 1.00 90.94 99 ILE A CA 1
ATOM 752 C C . ILE A 1 99 ? -12.643 0.384 27.149 1.00 90.94 99 ILE A C 1
ATOM 754 O O . ILE A 1 99 ? -12.186 1.526 27.202 1.00 90.94 99 ILE A O 1
ATOM 758 N N . ASN A 1 100 ? -12.292 -0.577 27.999 1.00 93.06 100 ASN A N 1
ATOM 759 C CA . ASN A 1 100 ? -11.273 -0.411 29.030 1.00 93.06 100 ASN A CA 1
ATOM 760 C C . ASN A 1 100 ? -9.870 -0.681 28.457 1.00 93.06 100 ASN A C 1
ATOM 762 O O . ASN A 1 100 ? -9.710 -1.472 27.529 1.00 93.06 100 ASN A O 1
ATOM 766 N N . GLY A 1 101 ? -8.838 -0.042 29.021 1.00 89.25 101 GLY A N 1
ATOM 767 C CA . GLY A 1 101 ? -7.435 -0.268 28.629 1.00 89.25 101 GLY A CA 1
ATOM 768 C C . GLY A 1 101 ? -6.827 0.773 27.678 1.00 89.25 101 GLY A C 1
ATOM 769 O O . GLY A 1 101 ? -5.758 0.534 27.115 1.00 89.25 101 GLY A O 1
ATOM 770 N N . GLY A 1 102 ? -7.480 1.927 27.495 1.00 92.94 102 GLY A N 1
ATOM 771 C CA . GLY A 1 102 ? -6.950 3.036 26.694 1.00 92.94 102 GLY A CA 1
ATOM 772 C C . GLY A 1 102 ? -6.626 2.621 25.255 1.00 92.94 102 GLY A C 1
ATOM 773 O O . GLY A 1 102 ? -7.290 1.757 24.688 1.00 92.94 102 GLY A O 1
ATOM 774 N N . ILE A 1 103 ? -5.584 3.211 24.662 1.00 92.81 103 ILE A N 1
ATOM 775 C CA . ILE A 1 103 ? -5.202 2.973 23.256 1.00 92.81 103 ILE A CA 1
ATOM 776 C C . ILE A 1 103 ? -4.911 1.487 22.980 1.00 92.81 103 ILE A C 1
ATOM 778 O O . ILE A 1 103 ? -5.311 0.966 21.941 1.00 92.81 103 ILE A O 1
ATOM 782 N N . ALA A 1 104 ? -4.264 0.784 23.915 1.00 94.75 104 ALA A N 1
ATOM 783 C CA . ALA A 1 104 ? -3.967 -0.640 23.762 1.00 94.75 104 ALA A CA 1
ATOM 784 C C . ALA A 1 104 ? -5.247 -1.491 23.687 1.00 94.75 104 ALA A C 1
ATOM 786 O O . ALA A 1 104 ? -5.337 -2.384 22.844 1.00 94.75 104 ALA A O 1
ATOM 787 N N . GLY A 1 105 ? -6.256 -1.168 24.506 1.00 94.94 105 GLY A N 1
ATOM 788 C CA . GLY A 1 105 ? -7.573 -1.810 24.457 1.00 94.94 105 GLY A CA 1
ATOM 789 C C . GLY A 1 105 ? -8.273 -1.608 23.110 1.00 94.94 105 GLY A C 1
ATOM 790 O O . GLY A 1 105 ? -8.775 -2.566 22.527 1.00 94.94 105 GLY A O 1
ATOM 791 N N . TRP A 1 106 ? -8.225 -0.389 22.562 1.00 95.56 106 TRP A N 1
ATOM 792 C CA . TRP A 1 106 ? -8.778 -0.076 21.237 1.00 95.56 106 TRP A CA 1
ATOM 793 C C . TRP A 1 106 ? -8.101 -0.858 20.105 1.00 95.56 106 TRP A C 1
ATOM 795 O O . TRP A 1 106 ? -8.782 -1.403 19.232 1.00 95.56 106 TRP A O 1
ATOM 805 N N . ILE A 1 107 ? -6.769 -0.954 20.120 1.00 96.25 107 ILE A N 1
ATOM 806 C CA . ILE A 1 107 ? -6.017 -1.721 19.114 1.00 96.25 107 ILE A CA 1
ATOM 807 C C . ILE A 1 107 ? -6.353 -3.210 19.223 1.00 96.25 107 ILE A C 1
ATOM 809 O O . ILE A 1 107 ? -6.669 -3.846 18.221 1.00 96.25 107 ILE A O 1
ATOM 813 N N . PHE A 1 108 ? -6.331 -3.771 20.432 1.00 96.44 108 PHE A N 1
ATOM 814 C CA . PHE A 1 108 ? -6.617 -5.189 20.632 1.00 96.44 108 PHE A CA 1
ATOM 815 C C . PHE A 1 108 ? -8.046 -5.550 20.208 1.00 96.44 108 PHE A C 1
ATOM 817 O O . PHE A 1 108 ? -8.248 -6.519 19.475 1.00 96.44 108 PHE A O 1
ATOM 824 N N . LEU A 1 109 ? -9.037 -4.747 20.608 1.00 96.31 109 LEU A N 1
ATOM 825 C CA . LEU A 1 109 ? -10.436 -5.024 20.295 1.00 96.31 109 LEU A CA 1
ATOM 826 C C . LEU A 1 109 ? -10.736 -4.845 18.802 1.00 96.31 109 LEU A C 1
ATOM 828 O O . LEU A 1 109 ? -11.443 -5.666 18.226 1.00 96.31 109 LEU A O 1
ATOM 832 N N . SER A 1 110 ? -10.167 -3.827 18.151 1.00 96.38 110 SER A N 1
ATOM 833 C CA . SER A 1 110 ? -10.323 -3.641 16.700 1.00 96.38 110 SER A CA 1
ATOM 834 C C . SER A 1 110 ? -9.700 -4.784 15.894 1.00 96.38 110 SER A C 1
ATOM 836 O O . SER A 1 110 ? -10.302 -5.235 14.918 1.00 96.38 110 SER A O 1
ATOM 838 N N . LEU A 1 111 ? -8.551 -5.318 16.324 1.00 96.62 111 LEU A N 1
ATOM 839 C CA . LEU A 1 111 ? -7.974 -6.530 15.735 1.00 96.62 111 LEU A CA 1
ATOM 840 C C . LEU A 1 111 ? -8.875 -7.747 15.936 1.00 96.62 111 LEU A C 1
ATOM 842 O O . LEU A 1 111 ? -9.108 -8.490 14.984 1.00 96.62 111 LEU A O 1
ATOM 846 N N . LEU A 1 112 ? -9.394 -7.941 17.149 1.00 96.44 112 LEU A N 1
ATOM 847 C CA . LEU A 1 112 ? -10.249 -9.078 17.483 1.00 96.44 112 LEU A CA 1
ATOM 848 C C . LEU A 1 112 ? -11.556 -9.043 16.684 1.00 96.44 112 LEU A C 1
ATOM 850 O O . LEU A 1 112 ? -11.938 -10.055 16.105 1.00 96.44 112 LEU A O 1
ATOM 854 N N . VAL A 1 113 ? -12.196 -7.876 16.576 1.00 95.31 113 VAL A N 1
ATOM 855 C CA . VAL A 1 113 ? -13.393 -7.676 15.742 1.00 95.31 113 VAL A CA 1
ATOM 856 C C . VAL A 1 113 ? -13.081 -7.906 14.268 1.00 95.31 113 VAL A C 1
ATOM 858 O O . VAL A 1 113 ? -13.830 -8.603 13.588 1.00 95.31 113 VAL A O 1
ATOM 861 N N . GLY A 1 114 ? -11.959 -7.381 13.771 1.00 94.25 114 GLY A N 1
ATOM 862 C CA . GLY A 1 114 ? -11.528 -7.618 12.395 1.00 94.25 114 GLY A CA 1
ATOM 863 C C . GLY A 1 114 ? -11.321 -9.103 12.093 1.00 94.25 114 GLY A C 1
ATOM 864 O O . GLY A 1 114 ? -11.783 -9.594 11.062 1.00 94.25 114 GLY A O 1
ATOM 865 N N . LEU A 1 115 ? -10.687 -9.829 13.016 1.00 94.94 115 LEU A N 1
ATOM 866 C CA . LEU A 1 115 ? -10.486 -11.272 12.916 1.00 94.94 115 LEU A CA 1
ATOM 867 C C . LEU A 1 115 ? -11.818 -12.030 12.986 1.00 94.94 115 LEU A C 1
ATOM 869 O O . LEU A 1 115 ? -12.054 -12.906 12.159 1.00 94.94 115 LEU A O 1
ATOM 873 N N . ALA A 1 116 ? -12.708 -11.673 13.913 1.00 94.50 116 ALA A N 1
ATOM 874 C CA . ALA A 1 116 ? -14.027 -12.287 14.045 1.00 94.50 116 ALA A CA 1
ATOM 875 C C . ALA A 1 116 ? -14.868 -12.093 12.775 1.00 94.50 116 ALA A C 1
ATOM 877 O O . ALA A 1 116 ? -15.442 -13.053 12.270 1.00 94.50 116 ALA A O 1
ATOM 878 N N . ASN A 1 117 ? -14.878 -10.884 12.208 1.00 92.56 117 ASN A N 1
ATOM 879 C CA . ASN A 1 117 ? -15.565 -10.585 10.950 1.00 92.56 117 ASN A CA 1
ATOM 880 C C . ASN A 1 117 ? -15.008 -11.407 9.784 1.00 92.56 117 ASN A C 1
ATOM 882 O O . ASN A 1 117 ? -15.771 -11.884 8.943 1.00 92.56 117 ASN A O 1
ATOM 886 N N . TRP A 1 118 ? -13.690 -11.606 9.741 1.00 91.88 118 TRP A N 1
ATOM 887 C CA . TRP A 1 118 ? -13.060 -12.472 8.750 1.00 91.88 118 TRP A CA 1
ATOM 888 C C . TRP A 1 118 ? -13.465 -13.943 8.928 1.00 91.88 118 TRP A C 1
ATOM 890 O O . TRP A 1 118 ? -13.873 -14.570 7.952 1.00 91.88 118 TRP A O 1
ATOM 900 N N . VAL A 1 119 ? -13.442 -14.470 10.159 1.00 93.00 119 VAL A N 1
ATOM 901 C CA . VAL A 1 119 ? -13.873 -15.848 10.458 1.00 93.00 119 VAL A CA 1
ATOM 902 C C . VAL A 1 119 ? -15.344 -16.052 10.101 1.00 93.00 119 VAL A C 1
ATOM 904 O O . VAL A 1 119 ? -15.674 -17.011 9.410 1.00 93.00 119 VAL A O 1
ATOM 907 N N . MET A 1 120 ? -16.229 -15.140 10.514 1.00 91.31 120 MET A N 1
ATOM 908 C CA . MET A 1 120 ? -17.656 -15.207 10.182 1.00 91.31 120 MET A CA 1
ATOM 909 C C . MET A 1 120 ? -17.874 -15.198 8.674 1.00 91.31 120 MET A C 1
ATOM 911 O O . MET A 1 120 ? -18.680 -15.972 8.167 1.00 91.31 120 MET A O 1
ATOM 915 N N . LYS A 1 121 ? -17.135 -14.357 7.943 1.00 89.69 121 LYS A N 1
ATOM 916 C CA . LYS A 1 121 ? -17.198 -14.338 6.484 1.00 89.69 121 LYS A CA 1
ATOM 917 C C . LYS A 1 121 ? -16.825 -15.700 5.901 1.00 89.69 121 LYS A C 1
ATOM 919 O O . LYS A 1 121 ? -17.549 -16.168 5.031 1.00 89.69 121 LYS A O 1
ATOM 924 N N . GLU A 1 122 ? -15.747 -16.319 6.371 1.00 90.06 122 GLU A N 1
ATOM 925 C CA . GLU A 1 122 ? -15.282 -17.611 5.854 1.00 90.06 122 GLU A CA 1
ATOM 926 C C . GLU A 1 122 ? -16.273 -18.745 6.161 1.00 90.06 122 GLU A C 1
ATOM 928 O O . GLU A 1 122 ? -16.612 -19.526 5.274 1.00 90.06 122 GLU A O 1
ATOM 933 N N . VAL A 1 123 ? -16.811 -18.783 7.383 1.00 91.19 123 VAL A N 1
ATOM 934 C CA . VAL A 1 123 ? -17.806 -19.783 7.802 1.00 91.19 123 VAL A CA 1
ATOM 935 C C . VAL A 1 123 ? -19.124 -19.612 7.040 1.00 91.19 123 VAL A C 1
ATOM 937 O O . VAL A 1 123 ? -19.646 -20.577 6.494 1.00 91.19 123 VAL A O 1
ATOM 940 N N . LEU A 1 124 ? -19.647 -18.389 6.923 1.00 88.12 124 LEU A N 1
ATOM 941 C CA . LEU A 1 124 ? -20.910 -18.138 6.216 1.00 88.12 124 LEU A CA 1
ATOM 942 C C . LEU A 1 124 ? -20.772 -18.302 4.692 1.00 88.12 124 LEU A C 1
ATOM 944 O O . LEU A 1 124 ? -21.723 -18.704 4.025 1.00 88.12 124 LEU A O 1
ATOM 948 N N . HIS A 1 125 ? -19.596 -18.023 4.116 1.00 71.06 125 HIS A N 1
ATOM 949 C CA . HIS A 1 125 ? -19.342 -18.281 2.690 1.00 71.06 125 HIS A CA 1
ATOM 950 C C . HIS A 1 125 ? -19.243 -19.778 2.359 1.00 71.06 125 HIS A C 1
ATOM 952 O O . HIS A 1 125 ? -19.378 -20.133 1.184 1.00 71.06 125 HIS A O 1
ATOM 958 N N . TYR A 1 126 ? -19.007 -20.640 3.350 1.00 60.31 126 TYR A N 1
ATOM 959 C CA . TYR A 1 126 ? -19.006 -22.091 3.176 1.00 60.31 126 TYR A CA 1
ATOM 960 C C . TYR A 1 126 ? -20.430 -22.642 2.984 1.00 60.31 126 TYR A C 1
ATOM 962 O O . TYR A 1 126 ? -20.650 -23.437 2.073 1.00 60.31 126 TYR A O 1
ATOM 970 N N . GLU A 1 127 ? -21.410 -22.160 3.755 1.00 55.22 127 GLU A N 1
ATOM 971 C CA . GLU A 1 127 ? -22.798 -22.659 3.705 1.00 55.22 127 GLU A CA 1
ATOM 972 C C . GLU A 1 127 ? -23.535 -22.319 2.399 1.00 55.22 127 GLU A C 1
ATOM 974 O O . GLU A 1 127 ? -24.392 -23.072 1.955 1.00 55.22 127 GLU A O 1
ATOM 979 N N . ALA A 1 128 ? -23.180 -21.221 1.725 1.00 56.59 128 ALA A N 1
ATOM 980 C CA . ALA A 1 128 ? -23.834 -20.811 0.477 1.00 56.59 128 ALA A CA 1
ATOM 981 C C . ALA A 1 128 ? -23.405 -21.619 -0.770 1.00 56.59 128 ALA A C 1
ATOM 983 O O . ALA A 1 128 ? -23.851 -21.312 -1.878 1.00 56.59 128 ALA A O 1
ATOM 984 N N . ARG A 1 129 ? -22.496 -22.596 -0.629 1.00 53.88 129 ARG A N 1
ATOM 985 C CA . ARG A 1 129 ? -21.912 -23.366 -1.747 1.00 53.88 129 ARG A CA 1
ATOM 986 C C . ARG A 1 129 ? -22.160 -24.881 -1.690 1.00 53.88 129 ARG A C 1
ATOM 988 O O . ARG A 1 129 ? -21.699 -25.573 -2.600 1.00 53.88 129 ARG A O 1
ATOM 995 N N . THR A 1 130 ? -22.859 -25.370 -0.667 1.00 48.88 130 THR A N 1
ATOM 996 C CA . THR A 1 130 ? -23.369 -26.751 -0.538 1.00 48.88 130 THR A CA 1
ATOM 997 C C . THR A 1 130 ? -24.852 -26.795 -0.846 1.00 48.88 130 THR A C 1
ATOM 999 O O . THR A 1 130 ? -25.266 -27.724 -1.571 1.00 48.88 130 THR A O 1
#

Sequence (130 aa):
MSAPARIIVRFVLNVLLVWGLATYLSDYVSVEGGWTAFVVIGALLTLMNAIVRPLLTLITLPLRLLATILTVVIVNGIFLWLTILIVGAMDPTVVSLQINGGIAGWIFLSLLVGLANWVMKEVLHYEART

Secondary structure (DSSP, 8-state):
--HHHHHHHHHHHHHHHHHHHHHH-TTT----SHHHHHHHHHHHHHHHHHHHHHHHHHHHHHHHHHHHHHHHHHHHHHHHHHHHHHHHTS-TTT------SHHHHHHHHHHHHHHHHHHHHHHHHHHTT-

Radius of gyration: 26.15 Å; chains: 1; bounding box: 54×43×64 Å

Foldseek 3Di:
DDPVVVLVVQLVVLLVVLVCCCVVVVVVHPFPDPSVRSNVRSNVVSVCCVPVVVVVCVVCVVVVVVVVLVVLLVVLLVVLVVVQVVQVPDDVVVDHDDQPDPPVSSSVVSSVVSVVVVVCCVVVVVVVPD